Protein AF-A0A543CFV2-F1 (afdb_monomer)

Foldseek 3Di:
DDPDDPPPVVVLQVLLVVLVVVVVVVDDLVVSCVVVVHDSVVSVVSVVVRHDPPCVVDDD

Radius of gyration: 13.01 Å; Cα contacts (8 Å, |Δi|>4): 33; chains: 1; bounding box: 28×18×46 Å

Solvent-accessible surface area (backbone atoms only — not comparable to full-atom values): 3768 Å² total; per-residue (Å²): 143,79,94,73,79,77,52,69,68,59,58,50,50,56,50,34,53,54,45,46,52,44,42,74,74,71,45,50,68,60,60,49,12,60,75,69,76,40,53,54,72,57,42,54,54,44,38,59,76,75,39,85,72,73,73,75,87,59,84,132

Nearest PDB structures (foldseek):
  8b4h-assembly1_A  TM=6.831E-01  e=9.548E-01  Geobacillus stearothermophilus
  1r71-assembly2_D  TM=7.767E-01  e=3.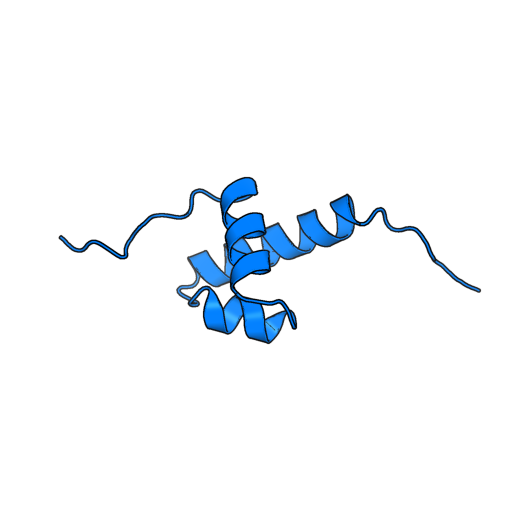701E+00  Escherichia coli
  5f6f-assembly1_B  TM=6.409E-01  e=7.796E+00  Staphylococcus aureus
  1tro-assembly2_E  TM=5.535E-01  e=6.362E+00  Escherichia coli str. K-12 substr. W3110

Sequence (60 aa):
MLTKDAAPDQVEHQLAEDAARLYDQGWSIRQVADKFDYNYGAMRRILRKHTTLSTRGGRP

InterPro domains:
  IPR045745 Helix-turn-helix domain, Actinobacteria-type [PF19575] (13-58)

Mean predicted aligned error: 9.12 Å

Secondary structure (DSSP, 8-state):
-------HHHHHHHHHHHHHHHHHTT--HHHHHHHTT--HHHHHHHHHHHS----TT---

Structure (mmCIF, N/CA/C/O backbone):
data_AF-A0A543CFV2-F1
#
_entry.id   AF-A0A543CFV2-F1
#
loop_
_atom_site.group_PDB
_atom_site.id
_atom_site.type_symbol
_atom_site.label_atom_id
_atom_site.label_alt_id
_atom_site.label_comp_id
_atom_site.label_asym_id
_atom_site.label_entity_id
_atom_site.label_seq_id
_atom_site.pdbx_PDB_ins_code
_atom_site.Cartn_x
_atom_site.Cartn_y
_atom_site.Cartn_z
_atom_site.occupancy
_atom_site.B_iso_or_equiv
_atom_site.auth_seq_id
_atom_site.auth_comp_id
_atom_site.auth_asym_id
_atom_site.auth_atom_id
_atom_site.pdbx_PDB_model_num
ATOM 1 N N . MET A 1 1 ? 16.336 7.245 -27.716 1.00 46.59 1 MET A N 1
ATOM 2 C CA . MET A 1 1 ? 15.160 7.150 -26.826 1.00 46.59 1 MET A CA 1
ATOM 3 C C . MET A 1 1 ? 15.297 5.904 -25.962 1.00 46.59 1 MET A C 1
ATOM 5 O O . MET A 1 1 ? 15.030 4.825 -26.462 1.00 46.59 1 MET A O 1
ATOM 9 N N . LEU A 1 2 ? 15.767 6.033 -24.720 1.00 50.09 2 LEU A N 1
ATOM 10 C CA . LEU A 1 2 ? 15.681 4.997 -23.680 1.00 50.09 2 LEU A CA 1
ATOM 11 C C . LEU A 1 2 ? 15.862 5.698 -22.328 1.00 50.09 2 LEU A C 1
ATOM 13 O O . LEU A 1 2 ? 16.986 5.913 -21.886 1.00 50.09 2 LEU A O 1
ATOM 17 N N . THR A 1 3 ? 14.760 6.106 -21.703 1.00 48.25 3 THR A N 1
ATOM 18 C CA . THR A 1 3 ? 14.753 6.603 -20.322 1.00 48.25 3 THR A CA 1
ATOM 19 C C . THR A 1 3 ? 14.857 5.387 -19.401 1.00 48.25 3 THR A C 1
ATOM 21 O O . THR A 1 3 ? 13.859 4.860 -18.920 1.00 48.25 3 THR A O 1
ATOM 24 N N . LYS A 1 4 ? 16.071 4.857 -19.263 1.00 60.09 4 LYS A N 1
ATOM 25 C CA . LYS A 1 4 ? 16.436 3.967 -18.162 1.00 60.09 4 LYS A CA 1
ATOM 26 C C . LYS A 1 4 ? 16.909 4.856 -17.013 1.00 60.09 4 LYS A C 1
ATOM 28 O O . LYS A 1 4 ? 17.394 5.952 -17.259 1.00 60.09 4 LYS A O 1
ATOM 33 N N . ASP A 1 5 ? 16.731 4.382 -15.787 1.00 48.44 5 ASP A N 1
ATOM 34 C CA . ASP A 1 5 ? 17.271 4.993 -14.564 1.00 48.44 5 ASP A CA 1
ATOM 35 C C . ASP A 1 5 ? 16.402 6.083 -13.908 1.00 48.44 5 ASP A C 1
ATOM 37 O O . ASP A 1 5 ? 16.904 7.060 -13.359 1.00 48.44 5 ASP A O 1
ATOM 41 N N . ALA A 1 6 ? 15.083 5.873 -13.834 1.00 48.53 6 ALA A N 1
ATOM 42 C CA . ALA A 1 6 ? 14.404 6.273 -12.600 1.00 48.53 6 ALA A CA 1
ATOM 43 C C . ALA A 1 6 ? 14.921 5.316 -11.519 1.00 48.53 6 ALA A C 1
ATOM 45 O O . ALA A 1 6 ? 14.702 4.107 -11.624 1.00 48.53 6 ALA A O 1
ATOM 46 N N . ALA A 1 7 ? 15.699 5.827 -10.560 1.00 50.72 7 ALA A N 1
ATOM 47 C CA . ALA A 1 7 ? 16.283 5.019 -9.495 1.00 50.72 7 ALA A CA 1
ATOM 48 C C . ALA A 1 7 ? 15.201 4.088 -8.91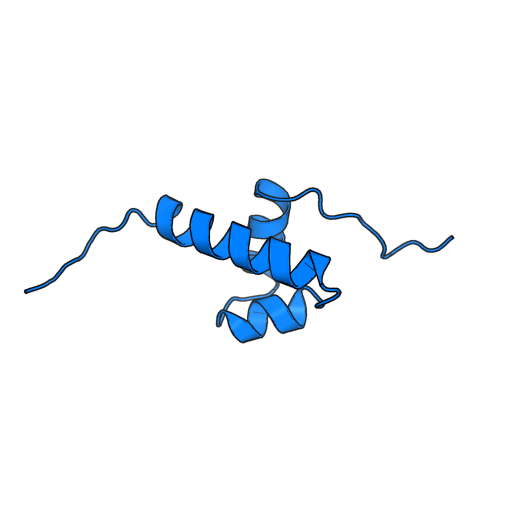2 1.00 50.72 7 ALA A C 1
ATOM 50 O O . ALA A 1 7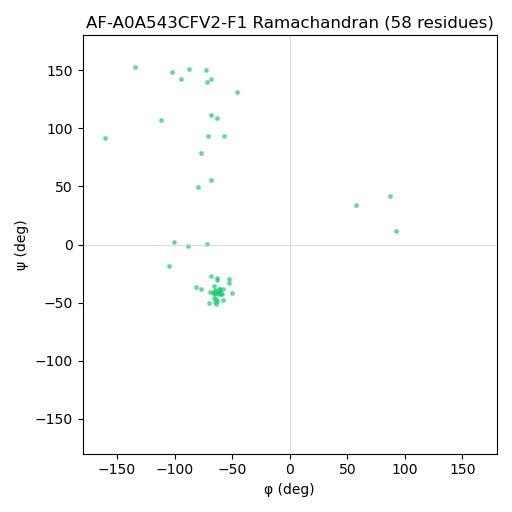 ? 14.107 4.579 -8.617 1.00 50.72 7 ALA A O 1
ATOM 51 N N . PRO A 1 8 ? 15.463 2.775 -8.758 1.00 56.00 8 PRO A N 1
ATOM 52 C CA . PRO A 1 8 ? 14.450 1.823 -8.297 1.00 56.00 8 PRO A CA 1
ATOM 53 C C . PRO A 1 8 ? 13.787 2.276 -6.985 1.00 56.00 8 PRO A C 1
ATOM 55 O O . PRO A 1 8 ? 12.590 2.079 -6.811 1.00 56.00 8 PRO A O 1
ATOM 58 N N . ASP A 1 9 ? 14.524 3.008 -6.145 1.00 60.78 9 ASP A N 1
ATOM 59 C CA . ASP A 1 9 ? 14.030 3.636 -4.915 1.00 60.78 9 ASP A CA 1
ATOM 60 C C . ASP A 1 9 ? 12.902 4.669 -5.134 1.00 60.78 9 ASP A C 1
ATOM 62 O O . ASP A 1 9 ? 11.974 4.744 -4.334 1.00 60.78 9 ASP A O 1
ATOM 66 N N . GLN A 1 10 ? 12.939 5.480 -6.200 1.00 64.00 10 GLN A N 1
ATOM 67 C CA . GLN A 1 10 ? 11.926 6.523 -6.441 1.00 64.00 10 GLN A CA 1
ATOM 68 C C . GLN A 1 10 ? 10.618 5.942 -6.981 1.00 64.00 10 GLN A C 1
ATOM 70 O O . GLN A 1 10 ? 9.535 6.377 -6.587 1.00 64.00 10 GLN A O 1
ATOM 75 N N . VAL A 1 11 ? 10.718 4.935 -7.853 1.00 70.81 11 VAL A N 1
ATOM 76 C CA . VAL A 1 11 ? 9.547 4.209 -8.364 1.00 70.81 11 VAL A CA 1
ATOM 77 C C . VAL A 1 11 ? 8.894 3.419 -7.230 1.00 70.81 11 VAL A C 1
ATOM 79 O O . VAL A 1 11 ? 7.673 3.454 -7.086 1.00 70.81 11 VAL A O 1
ATOM 82 N N . GLU A 1 12 ? 9.700 2.779 -6.375 1.00 72.69 12 GLU A N 1
ATOM 83 C CA . GLU A 1 12 ? 9.205 2.120 -5.165 1.00 72.69 12 GLU A CA 1
ATOM 84 C C . GLU A 1 12 ? 8.532 3.106 -4.207 1.00 72.69 12 GLU A C 1
ATOM 86 O O . GLU A 1 12 ? 7.484 2.773 -3.660 1.00 72.69 12 GLU A O 1
ATOM 91 N N . HIS A 1 13 ? 9.070 4.319 -4.035 1.00 76.00 13 HIS A N 1
ATOM 92 C CA . HIS A 1 13 ? 8.487 5.324 -3.143 1.00 76.00 13 HIS A CA 1
ATOM 93 C C . HIS A 1 13 ? 7.088 5.761 -3.590 1.00 76.00 13 HIS A C 1
ATOM 95 O O . HIS A 1 13 ? 6.154 5.762 -2.790 1.00 76.00 13 HIS A O 1
ATOM 101 N N . GLN A 1 14 ? 6.919 6.096 -4.872 1.00 80.62 14 GLN A N 1
ATOM 102 C CA . GLN A 1 14 ? 5.622 6.536 -5.392 1.00 80.62 14 GLN A CA 1
ATOM 103 C C . GLN A 1 14 ? 4.586 5.404 -5.336 1.00 80.62 14 GLN A C 1
ATOM 105 O O . GLN A 1 14 ? 3.448 5.605 -4.913 1.00 80.62 14 GLN A O 1
ATOM 110 N N . LEU A 1 15 ? 5.011 4.185 -5.682 1.00 82.50 15 LEU A N 1
ATOM 111 C CA . LEU A 1 15 ? 4.188 2.985 -5.579 1.00 82.50 15 LEU A CA 1
ATOM 112 C C . LEU A 1 15 ? 3.793 2.691 -4.129 1.00 82.50 15 LEU A C 1
ATOM 114 O O . LEU A 1 15 ? 2.652 2.321 -3.870 1.00 82.50 15 LEU A O 1
ATOM 118 N N . ALA A 1 16 ? 4.707 2.883 -3.176 1.00 81.38 16 ALA A N 1
ATOM 119 C CA . ALA A 1 16 ? 4.434 2.714 -1.755 1.00 81.38 16 ALA A CA 1
ATOM 120 C C . ALA A 1 16 ? 3.381 3.705 -1.248 1.00 81.38 16 ALA A C 1
ATOM 122 O O . ALA A 1 16 ? 2.508 3.317 -0.472 1.00 81.38 16 ALA A O 1
ATOM 123 N N . GLU A 1 17 ? 3.442 4.963 -1.688 1.00 84.81 17 GLU A N 1
ATOM 124 C CA . GLU A 1 17 ? 2.455 5.987 -1.342 1.00 84.81 17 GLU A CA 1
ATOM 125 C C . GLU A 1 17 ? 1.073 5.660 -1.916 1.00 84.81 17 GLU A C 1
ATOM 127 O O . GLU A 1 17 ? 0.079 5.715 -1.188 1.00 84.81 17 GLU A O 1
ATOM 132 N N . ASP A 1 18 ? 0.991 5.260 -3.186 1.00 86.56 18 ASP A N 1
ATOM 133 C CA . ASP A 1 18 ? -0.278 4.861 -3.803 1.00 86.56 18 ASP A CA 1
ATOM 134 C C . ASP A 1 18 ? -0.844 3.585 -3.165 1.00 86.56 18 ASP A C 1
ATOM 136 O O . ASP A 1 18 ? -2.040 3.502 -2.870 1.00 86.56 18 ASP A O 1
ATOM 140 N N . ALA A 1 19 ? 0.016 2.608 -2.869 1.00 85.00 19 ALA A N 1
ATOM 141 C CA . ALA A 1 19 ? -0.342 1.401 -2.134 1.00 85.00 19 ALA A CA 1
ATOM 142 C C . ALA A 1 19 ? -0.858 1.717 -0.721 1.00 85.00 19 ALA A C 1
ATOM 144 O O . ALA A 1 19 ? -1.854 1.133 -0.289 1.00 85.00 19 ALA A O 1
ATOM 145 N N . ALA A 1 20 ? -0.224 2.657 -0.013 1.00 83.44 20 ALA A N 1
ATOM 146 C CA . ALA A 1 20 ? -0.661 3.100 1.306 1.00 83.44 20 ALA A CA 1
ATOM 147 C C . ALA A 1 20 ? -2.031 3.788 1.245 1.00 83.44 20 ALA A C 1
ATOM 149 O O . ALA A 1 20 ? -2.889 3.485 2.071 1.00 83.44 20 ALA A O 1
ATOM 150 N N . ARG A 1 21 ? -2.285 4.640 0.241 1.00 85.31 21 ARG A N 1
ATOM 151 C CA . ARG A 1 21 ? -3.604 5.267 0.036 1.00 85.31 21 ARG A CA 1
ATOM 152 C C . ARG A 1 21 ? -4.695 4.236 -0.223 1.00 85.31 21 ARG A C 1
ATOM 154 O O . ARG A 1 21 ? -5.784 4.353 0.326 1.00 85.31 21 ARG A O 1
ATOM 161 N N . LEU A 1 22 ? -4.415 3.224 -1.043 1.00 85.62 22 LEU A N 1
ATOM 162 C CA . LEU A 1 22 ? -5.366 2.142 -1.309 1.00 85.62 22 LEU A CA 1
ATOM 163 C C . LEU A 1 22 ? -5.645 1.327 -0.043 1.00 85.62 22 LEU A C 1
ATOM 165 O O . LEU A 1 22 ? -6.800 1.024 0.252 1.00 85.62 22 LEU A O 1
ATOM 169 N N . TYR A 1 23 ? -4.607 1.016 0.733 1.00 83.06 23 TYR A N 1
ATOM 170 C CA . TYR A 1 23 ? -4.764 0.342 2.019 1.00 83.06 23 TYR A CA 1
ATOM 171 C C . TYR A 1 23 ? -5.652 1.146 2.983 1.00 83.06 23 TYR A C 1
ATOM 173 O O . TYR A 1 23 ? -6.551 0.582 3.603 1.00 83.06 23 TYR A O 1
ATOM 181 N N . ASP A 1 24 ? -5.466 2.466 3.047 1.00 81.06 24 ASP A N 1
ATOM 182 C CA . ASP A 1 24 ? -6.265 3.362 3.893 1.00 81.06 24 ASP A CA 1
ATOM 183 C C . ASP A 1 24 ? -7.728 3.482 3.420 1.00 81.06 24 ASP A C 1
ATOM 185 O O . ASP A 1 24 ? -8.645 3.641 4.223 1.00 81.06 24 ASP A O 1
ATOM 189 N N . GLN A 1 25 ? -7.981 3.288 2.121 1.00 85.62 25 GLN A N 1
ATOM 190 C CA . GLN A 1 25 ? -9.329 3.141 1.551 1.00 85.62 25 GLN A CA 1
ATOM 191 C C . GLN A 1 25 ? -9.996 1.792 1.892 1.00 85.62 25 GLN A C 1
ATOM 193 O O . GLN A 1 25 ? -11.118 1.534 1.456 1.00 85.62 25 GLN A O 1
ATOM 198 N N . GLY A 1 26 ? -9.326 0.920 2.651 1.00 85.50 26 GLY A N 1
ATOM 199 C CA . GLY A 1 26 ? -9.835 -0.389 3.060 1.00 85.50 26 GLY A CA 1
ATOM 200 C C . GLY A 1 26 ? -9.463 -1.535 2.120 1.00 85.50 26 GLY A C 1
ATOM 201 O O . GLY A 1 26 ? -10.003 -2.634 2.260 1.00 85.50 26 GLY A O 1
ATOM 202 N N . TRP A 1 27 ? -8.546 -1.321 1.171 1.00 86.38 27 TRP A N 1
ATOM 203 C CA . TRP A 1 27 ? -8.050 -2.408 0.329 1.00 86.38 27 TRP A CA 1
ATOM 204 C C . TRP A 1 27 ? -7.137 -3.337 1.126 1.00 86.38 27 TRP A C 1
ATOM 206 O O . TRP A 1 27 ? -6.284 -2.907 1.903 1.00 86.38 27 TRP A O 1
ATOM 216 N N . SER A 1 28 ? -7.266 -4.642 0.896 1.00 83.19 28 SER A N 1
ATOM 217 C CA . SER A 1 28 ? -6.343 -5.608 1.490 1.00 83.19 28 SER A CA 1
ATOM 218 C C . SER A 1 28 ? -4.971 -5.548 0.816 1.00 83.19 28 SER A C 1
ATOM 220 O O . SER A 1 28 ? -4.860 -5.311 -0.386 1.00 83.19 28 SER A O 1
ATOM 222 N N . ILE A 1 29 ? -3.913 -5.869 1.567 1.00 82.12 29 ILE A N 1
ATOM 223 C CA . ILE A 1 29 ? -2.534 -5.934 1.046 1.00 82.12 29 ILE A CA 1
ATOM 224 C C . ILE A 1 29 ? -2.444 -6.840 -0.193 1.00 82.12 29 ILE A C 1
ATOM 226 O O . ILE A 1 29 ? -1.659 -6.557 -1.089 1.00 82.12 29 ILE A O 1
ATOM 230 N N . ARG A 1 30 ? -3.254 -7.908 -0.267 1.00 82.75 30 ARG A N 1
ATOM 231 C CA . ARG A 1 30 ? -3.330 -8.783 -1.448 1.00 82.75 30 ARG A CA 1
ATOM 232 C C . ARG A 1 30 ? -3.874 -8.060 -2.679 1.00 82.75 30 ARG A C 1
ATOM 234 O O . ARG A 1 30 ? -3.229 -8.104 -3.711 1.00 82.75 30 ARG A O 1
ATOM 241 N N . GLN A 1 31 ? -4.999 -7.357 -2.561 1.00 85.25 31 GLN A N 1
ATOM 242 C CA . GLN A 1 31 ? -5.575 -6.623 -3.696 1.00 85.25 31 GLN A CA 1
ATOM 243 C C . GLN A 1 31 ? -4.675 -5.475 -4.154 1.00 85.25 31 GLN A C 1
ATOM 245 O O . GLN A 1 31 ? -4.590 -5.185 -5.342 1.00 85.25 31 GLN A O 1
ATOM 250 N N . VAL A 1 32 ? -3.998 -4.821 -3.209 1.00 85.94 32 VAL A N 1
ATOM 251 C CA . VAL A 1 32 ? -2.995 -3.804 -3.522 1.00 85.94 32 VAL A CA 1
ATOM 252 C C . VAL A 1 32 ? -1.820 -4.443 -4.267 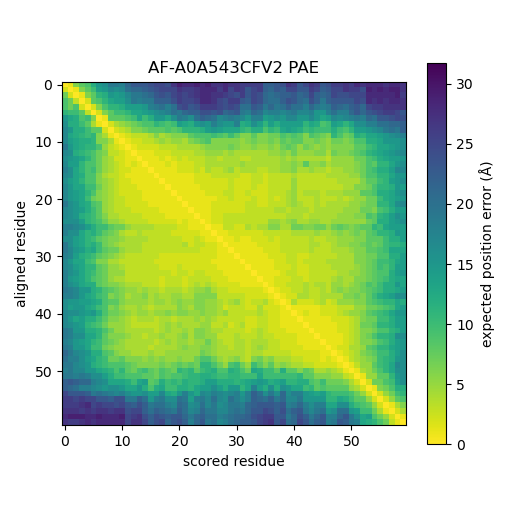1.00 85.94 32 VAL A C 1
ATOM 254 O O . VAL A 1 32 ? -1.431 -3.949 -5.314 1.00 85.94 32 VAL A O 1
ATOM 257 N N . ALA A 1 33 ? -1.299 -5.573 -3.785 1.00 86.00 33 ALA A N 1
ATOM 258 C CA . ALA A 1 33 ? -0.218 -6.303 -4.442 1.00 86.00 33 ALA A CA 1
ATOM 259 C C . ALA A 1 33 ? -0.589 -6.726 -5.877 1.00 86.00 33 ALA A C 1
ATOM 261 O O . ALA A 1 33 ? 0.161 -6.417 -6.797 1.00 86.00 33 ALA A O 1
ATOM 262 N N . ASP A 1 34 ? -1.777 -7.306 -6.074 1.00 87.06 34 ASP A N 1
ATOM 263 C CA . ASP A 1 34 ? -2.283 -7.696 -7.398 1.00 87.06 34 ASP A CA 1
ATOM 264 C C . ASP A 1 34 ? -2.427 -6.490 -8.335 1.00 87.06 34 ASP A C 1
ATOM 266 O O . ASP A 1 34 ? -2.077 -6.566 -9.509 1.00 87.06 34 ASP A O 1
ATOM 270 N N . LYS A 1 35 ? -2.892 -5.343 -7.824 1.00 85.69 35 LYS A N 1
ATOM 271 C CA . LYS A 1 35 ? -3.054 -4.119 -8.623 1.00 85.69 35 LYS A CA 1
ATOM 272 C C . LYS A 1 35 ? -1.735 -3.582 -9.176 1.00 85.69 35 LYS A C 1
ATOM 274 O O . LYS A 1 35 ? -1.731 -2.951 -10.230 1.00 85.69 35 LYS A O 1
ATOM 279 N N . PHE A 1 36 ? -0.644 -3.802 -8.455 1.00 82.94 36 PHE A N 1
ATOM 280 C CA . PHE A 1 36 ? 0.683 -3.344 -8.845 1.00 82.94 36 PHE A CA 1
ATOM 281 C C . PHE A 1 36 ? 1.539 -4.446 -9.483 1.00 82.94 36 PHE A C 1
ATOM 283 O O . PHE A 1 36 ? 2.688 -4.178 -9.815 1.00 82.94 36 PHE A O 1
ATOM 290 N N . ASP A 1 37 ? 1.004 -5.659 -9.663 1.00 82.44 37 ASP A N 1
ATOM 291 C CA . ASP A 1 37 ? 1.755 -6.841 -10.115 1.00 82.44 37 ASP A CA 1
ATOM 292 C C . ASP A 1 37 ? 2.950 -7.173 -9.191 1.00 82.44 37 ASP A C 1
ATOM 294 O O . ASP A 1 37 ? 4.022 -7.619 -9.598 1.00 82.44 37 ASP A O 1
ATOM 298 N N . TYR A 1 38 ? 2.779 -6.917 -7.891 1.00 82.19 38 TYR A N 1
ATOM 299 C CA . TYR A 1 38 ? 3.778 -7.210 -6.871 1.00 82.19 38 TYR A CA 1
ATOM 300 C C . TYR A 1 38 ? 3.421 -8.466 -6.093 1.00 82.19 38 TYR A C 1
ATOM 302 O O . TYR A 1 38 ? 2.272 -8.762 -5.782 1.00 82.19 38 TYR A O 1
ATOM 310 N N . ASN A 1 39 ? 4.457 -9.170 -5.647 1.00 83.50 39 ASN A N 1
ATOM 311 C CA . ASN A 1 39 ? 4.279 -10.246 -4.686 1.00 83.50 39 ASN A CA 1
ATOM 312 C C . ASN A 1 39 ? 3.861 -9.694 -3.318 1.00 83.50 39 ASN A C 1
ATOM 314 O O . ASN A 1 39 ? 4.423 -8.710 -2.831 1.00 83.50 39 ASN A O 1
ATOM 318 N N . TYR A 1 40 ? 2.966 -10.408 -2.629 1.00 8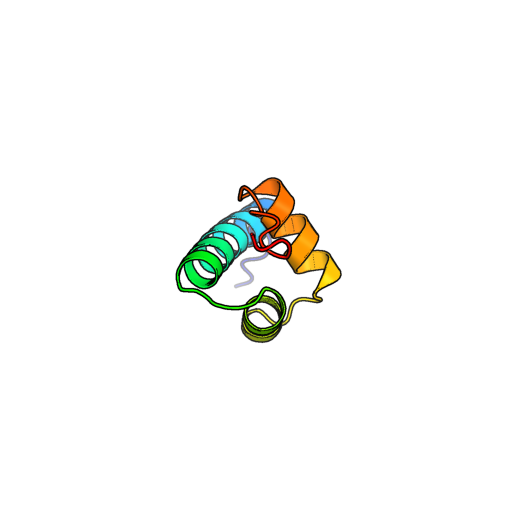2.44 40 TYR A N 1
ATOM 319 C CA . TYR A 1 40 ? 2.524 -10.067 -1.271 1.00 82.44 40 TYR A CA 1
ATOM 320 C C . TYR A 1 40 ? 3.693 -9.804 -0.306 1.00 82.44 40 TYR A C 1
ATOM 322 O O . TYR A 1 40 ? 3.656 -8.860 0.480 1.00 82.44 40 TYR A O 1
ATOM 330 N N . GLY A 1 41 ? 4.757 -10.612 -0.374 1.00 81.12 41 GLY A N 1
ATOM 331 C CA . GLY A 1 41 ? 5.943 -10.437 0.469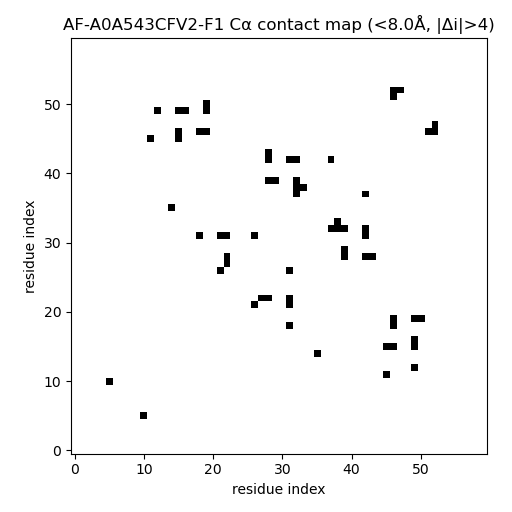 1.00 81.12 41 GLY A CA 1
ATOM 332 C C . GLY A 1 41 ? 6.704 -9.137 0.190 1.00 81.12 41 GLY A C 1
ATOM 333 O O . GLY A 1 41 ? 7.144 -8.474 1.132 1.00 81.12 41 GLY A O 1
ATOM 334 N N . ALA A 1 42 ? 6.811 -8.750 -1.084 1.00 82.56 42 ALA A N 1
ATOM 335 C CA . ALA A 1 42 ? 7.443 -7.501 -1.497 1.00 82.56 42 ALA A CA 1
ATOM 336 C C . ALA A 1 42 ? 6.580 -6.302 -1.086 1.00 82.56 42 ALA A C 1
ATOM 338 O O . ALA A 1 42 ? 7.055 -5.428 -0.363 1.00 82.56 42 ALA A O 1
ATOM 339 N N . MET A 1 43 ? 5.283 -6.334 -1.410 1.00 82.44 43 MET A N 1
ATOM 340 C CA . MET A 1 43 ? 4.331 -5.282 -1.048 1.00 82.44 43 MET A CA 1
ATOM 341 C C . MET A 1 43 ? 4.243 -5.088 0.472 1.00 82.44 43 MET A C 1
ATOM 343 O O . MET A 1 43 ? 4.304 -3.968 0.969 1.00 82.44 43 MET A O 1
ATOM 347 N N . ARG A 1 44 ? 4.209 -6.175 1.256 1.00 81.62 44 ARG A N 1
ATOM 348 C CA . ARG 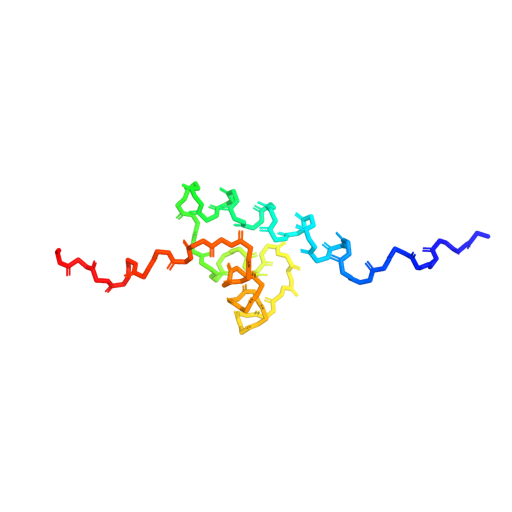A 1 44 ? 4.238 -6.100 2.724 1.00 81.62 44 ARG A CA 1
ATOM 349 C C . ARG A 1 44 ? 5.519 -5.444 3.243 1.00 81.62 44 ARG A C 1
ATOM 351 O O . ARG A 1 44 ? 5.466 -4.724 4.237 1.00 81.62 44 ARG A O 1
ATOM 358 N N . ARG A 1 45 ? 6.675 -5.701 2.623 1.00 80.31 45 ARG A N 1
ATOM 359 C CA . ARG A 1 45 ? 7.953 -5.092 3.025 1.00 80.31 45 ARG A CA 1
ATOM 360 C C . ARG A 1 45 ? 7.989 -3.597 2.707 1.00 80.31 45 ARG A C 1
ATOM 362 O O . ARG A 1 45 ? 8.453 -2.835 3.551 1.00 80.31 45 ARG A O 1
ATOM 369 N N . ILE A 1 46 ? 7.465 -3.203 1.548 1.00 79.69 46 ILE A N 1
ATOM 370 C CA . ILE A 1 46 ? 7.340 -1.806 1.111 1.00 79.69 46 ILE A CA 1
ATOM 371 C C . ILE A 1 46 ? 6.384 -1.049 2.040 1.00 79.69 46 ILE A C 1
ATOM 373 O O . ILE A 1 46 ? 6.771 -0.054 2.649 1.00 79.69 46 ILE A O 1
ATOM 377 N N . LEU A 1 47 ? 5.183 -1.588 2.270 1.00 78.06 47 LEU A N 1
ATOM 378 C CA . LEU A 1 47 ? 4.215 -0.998 3.194 1.00 78.06 47 LEU A CA 1
ATOM 379 C C . LEU A 1 47 ? 4.786 -0.867 4.615 1.00 78.06 47 LEU A C 1
ATOM 381 O O . LEU A 1 47 ? 4.574 0.157 5.240 1.00 78.06 47 LEU A O 1
ATOM 385 N N . ARG A 1 48 ? 5.583 -1.822 5.126 1.00 77.88 48 ARG A N 1
ATOM 386 C CA . ARG A 1 48 ? 6.225 -1.681 6.459 1.00 77.88 48 ARG A CA 1
ATOM 387 C C . ARG A 1 48 ? 7.215 -0.521 6.550 1.00 77.88 48 ARG A C 1
ATOM 389 O O . ARG A 1 48 ? 7.446 -0.043 7.654 1.00 77.88 48 ARG A O 1
ATOM 396 N N . LYS A 1 49 ? 7.859 -0.147 5.442 1.00 75.44 49 LYS A N 1
ATOM 397 C CA . LYS A 1 49 ? 8.821 0.962 5.408 1.00 75.44 49 LYS A CA 1
ATOM 398 C C . LYS A 1 49 ? 8.127 2.320 5.293 1.00 75.44 49 LYS A C 1
ATOM 400 O O . LYS A 1 49 ? 8.610 3.274 5.889 1.00 75.44 49 LYS A O 1
ATOM 405 N N . HIS A 1 50 ? 7.031 2.393 4.536 1.00 71.25 50 HIS A N 1
ATOM 406 C CA . HIS A 1 50 ? 6.388 3.660 4.159 1.00 71.25 50 HIS A CA 1
ATOM 407 C C . HIS A 1 50 ? 5.092 3.966 4.909 1.00 71.25 50 HIS A C 1
ATOM 409 O O . HIS A 1 50 ? 4.665 5.115 4.939 1.00 71.25 50 HIS A O 1
ATOM 415 N N . THR A 1 51 ? 4.460 2.972 5.531 1.00 65.44 51 THR A N 1
ATOM 416 C CA . THR A 1 51 ? 3.262 3.174 6.344 1.00 65.44 51 THR A CA 1
ATOM 417 C C . THR A 1 51 ? 3.360 2.423 7.665 1.00 65.44 51 THR A C 1
ATOM 419 O O . THR A 1 51 ? 4.017 1.384 7.797 1.00 65.44 51 THR A O 1
ATOM 422 N N . THR A 1 52 ? 2.667 2.937 8.676 1.00 64.12 52 THR A N 1
ATOM 423 C CA . THR A 1 52 ? 2.387 2.164 9.879 1.00 64.12 52 THR A CA 1
ATOM 424 C C . THR A 1 52 ? 1.371 1.109 9.479 1.00 64.12 52 THR A C 1
ATOM 426 O O . THR A 1 52 ? 0.168 1.365 9.478 1.00 64.12 52 THR A O 1
ATOM 429 N N . LEU A 1 53 ? 1.852 -0.084 9.119 1.00 63.25 53 LEU A N 1
ATOM 430 C CA . LEU A 1 53 ? 1.003 -1.262 8.979 1.00 63.25 53 LEU A CA 1
ATOM 431 C C . LEU A 1 53 ? 0.296 -1.472 10.314 1.00 63.25 53 LEU A C 1
ATOM 433 O O . LEU A 1 53 ? 0.837 -2.073 11.242 1.00 63.25 53 LEU A O 1
ATOM 437 N N . SER A 1 54 ? -0.910 -0.918 10.420 1.00 52.25 54 SER A N 1
ATOM 438 C CA . SER A 1 54 ? -1.782 -1.160 11.546 1.00 52.25 54 SER A CA 1
ATOM 439 C C . SER A 1 54 ? -2.074 -2.647 11.482 1.00 52.25 54 SER A C 1
ATOM 441 O O . SER A 1 54 ? -2.736 -3.115 10.554 1.00 52.25 54 SER A O 1
ATOM 443 N N . THR A 1 55 ? -1.506 -3.404 12.420 1.00 49.50 55 THR A N 1
ATOM 444 C CA . THR A 1 55 ? -1.749 -4.836 12.604 1.00 49.50 55 THR A CA 1
ATOM 445 C C . THR A 1 55 ? -3.187 -5.027 13.094 1.00 49.50 55 THR A C 1
ATOM 447 O O . THR A 1 55 ? -3.439 -5.649 14.116 1.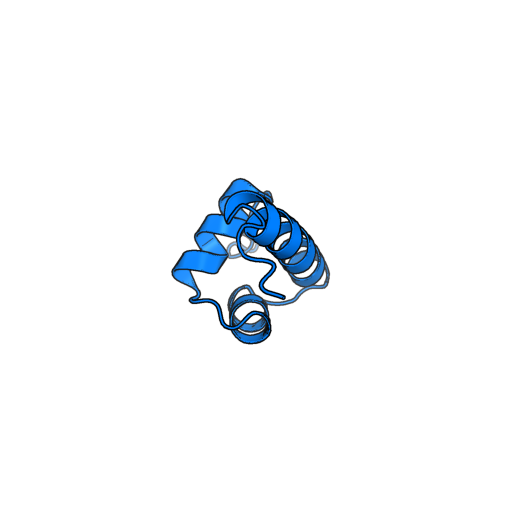00 49.50 55 THR A O 1
ATOM 450 N N . ARG A 1 56 ? -4.180 -4.511 12.365 1.00 50.91 56 ARG A N 1
ATOM 451 C CA . ARG A 1 56 ? -5.595 -4.831 12.550 1.00 50.91 56 ARG A CA 1
ATOM 452 C C . ARG A 1 56 ? -5.899 -6.170 11.876 1.00 50.91 56 ARG A C 1
ATOM 454 O O . ARG A 1 56 ? -6.829 -6.311 11.099 1.00 50.91 56 ARG A O 1
ATOM 461 N N . GLY A 1 57 ? -5.057 -7.156 12.184 1.00 45.47 57 GLY A N 1
ATOM 462 C CA . GLY A 1 57 ? -5.459 -8.553 12.300 1.00 45.47 57 GLY A CA 1
ATOM 463 C C . GLY A 1 57 ? -5.924 -8.886 13.724 1.00 45.47 57 GLY A C 1
ATOM 464 O O . GLY A 1 57 ? -6.325 -10.014 13.973 1.00 45.47 57 GLY A O 1
ATOM 465 N N . GLY A 1 58 ? -5.883 -7.923 14.653 1.00 36.53 58 GLY A N 1
ATOM 466 C CA . GLY A 1 58 ? -6.509 -8.018 15.967 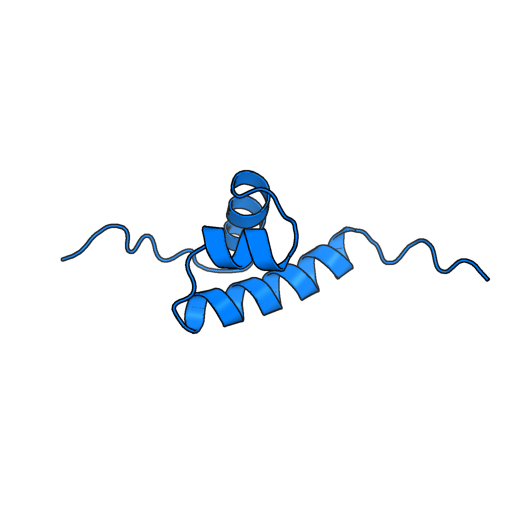1.00 36.53 58 GLY A CA 1
ATOM 467 C C . GLY A 1 58 ? -7.671 -7.036 16.082 1.00 36.53 58 GLY A C 1
ATOM 468 O O . GLY A 1 58 ? -7.458 -5.831 16.163 1.00 36.53 58 GLY A O 1
ATOM 469 N N . ARG A 1 59 ? -8.893 -7.565 16.064 1.00 38.34 59 ARG A N 1
ATOM 470 C CA . ARG A 1 59 ? -10.030 -7.046 16.840 1.00 38.34 59 ARG A CA 1
ATOM 471 C C . ARG A 1 59 ? -10.041 -7.875 18.139 1.00 38.34 59 ARG A C 1
ATOM 473 O O . ARG A 1 59 ? -9.776 -9.074 18.007 1.00 38.34 59 ARG A O 1
ATOM 480 N N . PRO A 1 60 ? -10.348 -7.345 19.338 1.00 42.47 60 PRO A N 1
ATOM 481 C CA . PRO A 1 60 ? -10.930 -6.045 19.692 1.00 42.47 60 PRO A CA 1
ATOM 482 C C . PRO A 1 60 ? -9.950 -5.026 20.289 1.00 42.47 60 PRO A C 1
ATOM 484 O O . PRO A 1 60 ? -8.940 -5.437 20.897 1.00 42.47 60 PRO A O 1
#

pLDDT: mean 72.0, std 15.24, range [36.53, 87.06]

Organism: NCBI:txid1490222